Protein AF-U1F1R0-F1 (afdb_monomer)

Structure (mmCIF, N/CA/C/O backbone):
data_AF-U1F1R0-F1
#
_entry.id   AF-U1F1R0-F1
#
loop_
_atom_site.group_PDB
_atom_site.id
_atom_site.type_symbol
_atom_site.label_atom_id
_atom_site.label_alt_id
_atom_site.label_comp_id
_atom_site.label_asym_id
_atom_site.label_entity_id
_atom_site.label_seq_id
_atom_site.pdbx_PDB_ins_code
_atom_site.Cartn_x
_atom_site.Cartn_y
_atom_site.Cartn_z
_atom_site.occupancy
_atom_site.B_iso_or_equiv
_atom_site.auth_seq_id
_atom_site.auth_comp_id
_atom_site.auth_asym_id
_atom_site.auth_atom_id
_atom_site.pdbx_PDB_model_num
ATOM 1 N N . MET A 1 1 ? -1.543 1.480 9.377 1.00 95.56 1 MET A N 1
ATOM 2 C CA . MET A 1 1 ? -1.660 0.289 8.505 1.00 95.56 1 MET A CA 1
ATOM 3 C C . MET A 1 1 ? -1.274 0.673 7.098 1.00 95.56 1 MET A C 1
ATOM 5 O O . MET A 1 1 ? -1.632 1.768 6.679 1.00 95.56 1 MET A O 1
ATOM 9 N N . PHE A 1 2 ? -0.604 -0.226 6.389 1.00 98.56 2 PHE A N 1
ATOM 10 C CA . PHE A 1 2 ? -0.151 -0.037 5.015 1.00 98.56 2 PHE A CA 1
ATOM 11 C C . PHE A 1 2 ? -0.882 -1.020 4.101 1.00 98.56 2 PHE A C 1
ATOM 13 O O . PHE A 1 2 ? -0.781 -2.229 4.287 1.00 98.56 2 PHE A O 1
ATOM 20 N N . VAL A 1 3 ? -1.668 -0.516 3.154 1.00 98.62 3 VAL A N 1
ATOM 21 C CA . VAL A 1 3 ? -2.548 -1.323 2.298 1.00 98.62 3 VAL A CA 1
ATOM 22 C C . VAL A 1 3 ? -2.048 -1.242 0.857 1.00 98.62 3 VAL A C 1
ATOM 24 O O . VAL A 1 3 ? -2.226 -0.198 0.226 1.00 98.62 3 VAL A O 1
ATOM 27 N N . PRO A 1 4 ? -1.425 -2.299 0.309 1.00 98.44 4 PRO A N 1
ATOM 28 C CA . PRO A 1 4 ? -1.035 -2.300 -1.092 1.00 98.44 4 PRO A CA 1
ATOM 29 C C . PRO A 1 4 ? -2.256 -2.383 -2.000 1.00 98.44 4 PRO A C 1
ATOM 31 O O . PRO A 1 4 ? -3.175 -3.173 -1.762 1.00 98.44 4 PRO A O 1
ATOM 34 N N . ALA A 1 5 ? -2.249 -1.608 -3.077 1.00 98.12 5 ALA A N 1
ATOM 35 C CA . ALA A 1 5 ? -3.368 -1.544 -4.003 1.00 98.12 5 ALA A CA 1
ATOM 36 C C . ALA A 1 5 ? -2.913 -1.310 -5.447 1.00 98.12 5 ALA A C 1
ATOM 38 O O . ALA A 1 5 ? -1.852 -0.747 -5.708 1.00 98.12 5 ALA A O 1
ATOM 39 N N . SER A 1 6 ? -3.766 -1.690 -6.395 1.00 97.88 6 SER A N 1
ATOM 40 C CA . SER A 1 6 ? -3.772 -1.069 -7.718 1.00 97.88 6 SER A CA 1
ATOM 41 C C . SER A 1 6 ? -4.433 0.317 -7.639 1.00 97.88 6 SER A C 1
ATOM 43 O O . SER A 1 6 ? -5.086 0.642 -6.644 1.00 97.88 6 SER A O 1
ATOM 45 N N . ALA A 1 7 ? -4.313 1.149 -8.671 1.00 97.69 7 ALA A N 1
ATOM 46 C CA . ALA A 1 7 ? -4.997 2.438 -8.738 1.00 97.69 7 ALA A CA 1
ATOM 47 C C . ALA A 1 7 ? -6.521 2.277 -8.735 1.00 97.69 7 ALA A C 1
ATOM 49 O O . ALA A 1 7 ? -7.220 3.004 -8.024 1.00 97.69 7 ALA A O 1
ATOM 50 N N . ALA A 1 8 ? -7.046 1.292 -9.472 1.00 97.62 8 ALA A N 1
ATOM 51 C CA . ALA A 1 8 ? -8.465 0.953 -9.437 1.00 97.62 8 ALA A CA 1
ATOM 52 C C . ALA A 1 8 ? -8.914 0.552 -8.020 1.00 97.62 8 ALA A C 1
ATOM 54 O O . ALA A 1 8 ? -9.929 1.048 -7.525 1.00 97.62 8 ALA A O 1
ATOM 55 N N . GLY A 1 9 ? -8.133 -0.303 -7.350 1.00 97.75 9 GLY A N 1
ATOM 56 C CA . GLY A 1 9 ? -8.407 -0.753 -5.987 1.00 97.75 9 GLY A CA 1
ATOM 57 C C . GLY A 1 9 ? -8.370 0.393 -4.979 1.00 97.75 9 GLY A C 1
ATOM 58 O O . GLY A 1 9 ? -9.305 0.553 -4.198 1.00 97.75 9 GLY A O 1
ATOM 59 N N . ALA A 1 10 ? -7.345 1.242 -5.045 1.00 98.19 10 ALA A N 1
ATOM 60 C CA . ALA A 1 10 ? -7.208 2.403 -4.176 1.00 98.19 10 ALA A CA 1
ATOM 61 C C . ALA A 1 10 ? -8.408 3.350 -4.302 1.00 98.19 10 ALA A C 1
ATOM 63 O O . ALA A 1 10 ? -8.999 3.750 -3.298 1.00 98.19 10 ALA A O 1
ATOM 64 N N . ARG A 1 11 ? -8.832 3.649 -5.537 1.00 97.81 11 ARG A N 1
ATOM 65 C CA . ARG A 1 11 ? -10.003 4.499 -5.785 1.00 97.81 11 ARG A CA 1
ATOM 66 C C . ARG A 1 11 ? -11.302 3.887 -5.263 1.00 97.81 11 ARG A C 1
ATOM 68 O O . ARG A 1 11 ? -12.142 4.620 -4.749 1.00 97.81 11 ARG A O 1
ATOM 75 N N . ALA A 1 12 ? -11.464 2.568 -5.352 1.00 97.62 12 ALA A N 1
ATOM 76 C CA . ALA A 1 12 ? -12.616 1.892 -4.762 1.00 97.62 12 ALA A CA 1
ATOM 77 C C . ALA A 1 12 ? -12.613 2.005 -3.225 1.00 97.62 12 ALA A C 1
ATOM 79 O O . ALA A 1 12 ? -13.636 2.360 -2.639 1.00 97.62 12 ALA A O 1
ATOM 80 N N . MET A 1 13 ? -11.461 1.784 -2.581 1.00 98.06 13 MET A N 1
ATOM 81 C CA . MET A 1 13 ? -11.322 1.832 -1.117 1.00 98.06 13 MET A CA 1
ATOM 82 C C . MET A 1 13 ? -11.583 3.223 -0.525 1.00 98.06 13 MET A C 1
ATOM 84 O O . MET A 1 13 ? -12.105 3.325 0.580 1.00 98.06 13 MET A O 1
ATOM 88 N N . VAL A 1 14 ? -11.269 4.306 -1.246 1.00 97.81 14 VAL A N 1
ATOM 89 C CA . VAL A 1 14 ? -11.549 5.682 -0.776 1.00 97.81 14 VAL A CA 1
ATOM 90 C C . VAL A 1 14 ? -12.990 6.137 -1.034 1.00 97.81 14 VAL A C 1
ATOM 92 O O . VAL A 1 14 ? -13.394 7.207 -0.583 1.00 97.81 14 VAL A O 1
ATOM 95 N N . GLN A 1 15 ? -13.786 5.347 -1.755 1.00 97.38 15 GLN A N 1
ATOM 96 C CA . GLN A 1 15 ? -15.196 5.645 -2.037 1.00 97.38 15 GLN A CA 1
ATOM 97 C C . GLN A 1 15 ? -16.148 4.744 -1.254 1.00 97.38 15 GLN A C 1
ATOM 99 O O . GLN A 1 15 ? -17.265 5.151 -0.917 1.00 97.38 15 GLN A O 1
ATOM 104 N N . HIS A 1 16 ? -15.722 3.516 -0.975 1.00 97.94 16 HIS A N 1
ATOM 105 C CA . HIS A 1 16 ? -16.571 2.471 -0.436 1.00 97.94 16 HIS A CA 1
ATOM 106 C C . HIS A 1 16 ? -15.879 1.720 0.692 1.00 97.94 16 HIS A C 1
ATOM 108 O O . HIS A 1 16 ? -14.671 1.494 0.678 1.00 97.94 16 HIS A O 1
ATOM 114 N N . VAL A 1 17 ? -16.690 1.286 1.655 1.00 97.75 17 VAL A N 1
ATOM 115 C CA . VAL A 1 17 ? -16.238 0.330 2.662 1.00 97.75 17 VAL A CA 1
ATOM 116 C C . VAL A 1 17 ? -15.772 -0.934 1.950 1.00 97.75 17 VAL A C 1
ATOM 118 O O . VAL A 1 17 ? -16.493 -1.483 1.118 1.00 97.75 17 VAL A O 1
ATOM 121 N N . SER A 1 18 ? -14.560 -1.364 2.277 1.00 97.81 18 SER A N 1
ATOM 122 C CA . SER A 1 18 ? -13.950 -2.577 1.741 1.00 97.81 18 SER A CA 1
ATOM 123 C C . SER A 1 18 ? -13.849 -3.629 2.838 1.00 97.81 18 SER A C 1
ATOM 125 O O . SER A 1 18 ? -13.598 -3.298 3.994 1.00 97.81 18 SER A O 1
ATOM 127 N N . GLU A 1 19 ? -14.044 -4.893 2.487 1.00 97.06 19 GLU A N 1
ATOM 128 C CA . GLU A 1 19 ? -13.979 -6.021 3.419 1.00 97.06 19 GLU A CA 1
ATOM 129 C C . GLU A 1 19 ? -12.821 -6.945 3.040 1.00 97.06 19 GLU A C 1
ATOM 131 O O . GLU A 1 19 ? -12.444 -7.017 1.870 1.00 97.06 19 GLU A O 1
ATOM 136 N N . GLN A 1 20 ? -12.279 -7.669 4.023 1.00 96.44 20 GLN A N 1
ATOM 137 C CA . GLN A 1 20 ? -11.207 -8.659 3.823 1.00 96.44 20 GLN A CA 1
ATOM 138 C C . GLN A 1 20 ? -9.980 -8.084 3.090 1.00 96.44 20 GLN A C 1
ATOM 140 O O . GLN A 1 20 ? -9.452 -8.671 2.145 1.00 96.44 20 GLN A O 1
ATOM 145 N N . VAL A 1 21 ? -9.531 -6.904 3.518 1.00 97.38 21 VAL A N 1
ATOM 146 C CA . VAL A 1 21 ? -8.424 -6.177 2.887 1.00 97.38 21 VAL A CA 1
ATOM 147 C C 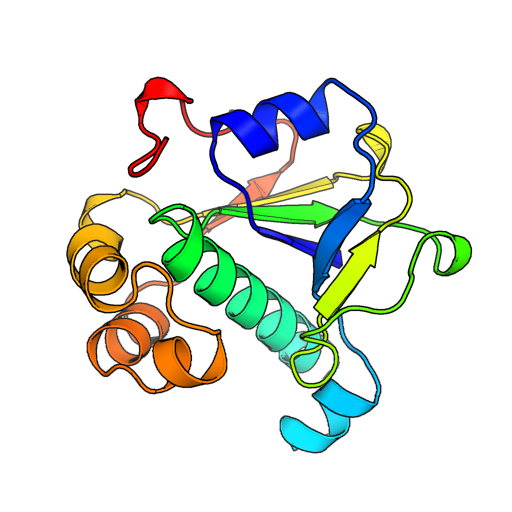. VAL A 1 21 ? -7.100 -6.625 3.497 1.00 97.38 21 VAL A C 1
ATOM 149 O O . VAL A 1 21 ? -6.898 -6.491 4.702 1.00 97.38 21 VAL A O 1
ATOM 152 N N . GLN A 1 22 ? -6.178 -7.121 2.673 1.00 97.56 22 GLN A N 1
ATOM 153 C CA . GLN A 1 22 ? -4.810 -7.388 3.119 1.00 97.56 22 GLN A CA 1
ATOM 154 C C . GLN A 1 22 ? -4.098 -6.064 3.421 1.00 97.56 22 GLN A C 1
ATOM 156 O O . GLN A 1 22 ? -4.091 -5.150 2.595 1.00 97.56 22 GLN A O 1
ATOM 161 N N . ALA A 1 23 ? -3.487 -5.975 4.596 1.00 98.19 23 ALA A N 1
ATOM 162 C CA . ALA A 1 23 ? -2.700 -4.834 5.033 1.00 98.19 23 ALA A CA 1
ATOM 163 C C . ALA A 1 23 ? -1.441 -5.308 5.763 1.00 98.19 23 ALA A C 1
ATOM 165 O O . ALA A 1 23 ? -1.318 -6.478 6.112 1.00 98.19 23 ALA A O 1
ATOM 166 N N . PHE A 1 24 ? -0.530 -4.380 6.022 1.00 97.94 24 PHE A N 1
ATOM 167 C CA . PHE A 1 24 ? 0.708 -4.620 6.746 1.00 97.94 24 PHE A CA 1
ATOM 168 C C . PHE A 1 24 ? 0.850 -3.625 7.887 1.00 97.94 24 PHE A C 1
ATOM 170 O O . PHE A 1 24 ? 0.435 -2.460 7.803 1.00 97.94 24 PHE A O 1
ATOM 177 N N . THR A 1 25 ? 1.420 -4.096 8.984 1.00 96.06 25 THR A N 1
ATOM 178 C CA . THR A 1 25 ? 1.680 -3.284 10.164 1.00 96.06 25 THR A CA 1
ATOM 179 C C . THR A 1 25 ? 2.813 -3.863 10.982 1.00 96.06 25 THR A C 1
ATOM 181 O O . THR A 1 25 ? 3.301 -4.957 10.719 1.00 96.06 25 THR A O 1
ATOM 184 N N . VAL A 1 26 ? 3.223 -3.113 11.996 1.00 93.44 26 VAL A N 1
ATOM 185 C CA . VAL A 1 26 ? 4.217 -3.578 12.943 1.00 93.44 26 VAL A CA 1
ATOM 186 C C . VAL A 1 26 ? 3.568 -4.571 13.906 1.00 93.44 26 VAL A C 1
ATOM 188 O O . VAL A 1 26 ? 2.855 -4.179 14.832 1.00 93.44 26 VAL A O 1
ATOM 191 N N . THR A 1 27 ? 3.833 -5.856 13.682 1.00 91.06 27 THR A N 1
ATOM 192 C CA . THR A 1 27 ? 3.506 -6.954 14.600 1.00 91.06 27 THR A CA 1
ATOM 193 C C . THR A 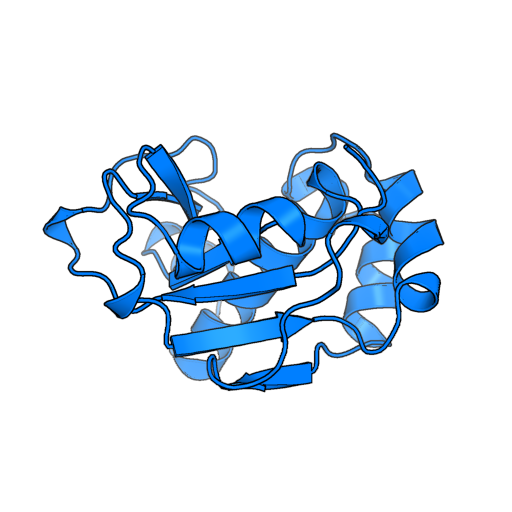1 27 ? 4.722 -7.331 15.445 1.00 91.06 27 THR A C 1
ATOM 195 O O . THR A 1 27 ? 5.846 -6.899 15.172 1.00 91.06 27 THR A O 1
ATOM 198 N N . ASP A 1 28 ? 4.513 -8.130 16.488 1.00 89.31 28 ASP A N 1
ATOM 199 C CA . ASP A 1 28 ? 5.616 -8.614 17.323 1.00 89.31 28 ASP A CA 1
ATOM 200 C C . ASP A 1 28 ? 6.514 -9.593 16.552 1.00 89.31 28 ASP A C 1
ATOM 202 O O . ASP A 1 28 ? 7.733 -9.582 16.720 1.00 89.31 28 ASP A O 1
ATOM 206 N N . GLU A 1 29 ? 5.933 -10.371 15.639 1.00 89.06 29 GLU A N 1
ATOM 207 C CA . GLU A 1 29 ? 6.647 -11.247 14.712 1.00 89.06 29 GLU A CA 1
ATOM 208 C C . GLU A 1 29 ? 7.560 -10.445 13.780 1.00 89.06 29 GLU A C 1
ATOM 210 O O . GLU A 1 29 ? 8.745 -10.759 13.663 1.00 89.06 29 GLU A O 1
ATOM 215 N N . LEU A 1 30 ? 7.040 -9.368 13.177 1.00 89.88 30 LEU A N 1
ATOM 216 C CA . LEU A 1 30 ? 7.834 -8.517 12.295 1.00 89.88 30 LEU A CA 1
ATOM 217 C C . LEU A 1 30 ? 8.982 -7.844 13.064 1.00 89.88 30 LEU A C 1
ATOM 219 O O . LEU A 1 30 ? 10.114 -7.812 12.583 1.00 89.88 30 LEU A O 1
ATOM 223 N N . ARG A 1 31 ? 8.727 -7.358 14.288 1.00 89.50 31 ARG A N 1
ATOM 224 C CA . ARG A 1 31 ? 9.778 -6.789 15.154 1.00 89.50 31 ARG A CA 1
ATOM 225 C C . ARG A 1 31 ? 10.900 -7.784 15.431 1.00 89.50 31 ARG A C 1
ATOM 227 O O . ARG A 1 31 ? 12.064 -7.399 15.406 1.00 89.50 31 ARG A O 1
ATOM 234 N N . ALA A 1 32 ? 10.560 -9.046 15.685 1.00 87.38 32 ALA A N 1
ATOM 235 C CA . ALA A 1 32 ? 11.547 -10.084 15.962 1.00 87.38 32 ALA A CA 1
ATOM 236 C C . ALA A 1 32 ? 12.454 -10.386 14.755 1.00 87.38 32 ALA A C 1
ATOM 238 O O . ALA A 1 32 ? 13.592 -10.807 14.949 1.00 87.38 32 ALA A O 1
ATOM 239 N N . ILE A 1 33 ? 11.966 -10.172 13.529 1.00 86.12 33 ILE A N 1
ATOM 240 C CA . ILE A 1 33 ? 12.721 -10.405 12.289 1.00 86.12 33 ILE A CA 1
ATOM 241 C C . ILE A 1 33 ? 13.611 -9.213 11.931 1.00 86.12 33 ILE A C 1
ATOM 243 O O . ILE A 1 33 ? 14.738 -9.409 11.481 1.00 86.12 33 ILE A O 1
ATOM 247 N N . LEU A 1 34 ? 13.115 -7.988 12.111 1.00 82.12 34 LEU A N 1
ATOM 248 C CA . LEU A 1 34 ? 13.804 -6.781 11.649 1.00 82.12 34 LEU A CA 1
ATOM 249 C C . LEU A 1 34 ? 15.058 -6.422 12.462 1.00 82.12 34 LEU A C 1
ATOM 251 O O . LEU A 1 34 ? 15.855 -5.624 11.978 1.00 82.12 34 LEU A O 1
ATOM 255 N N . ASP A 1 35 ? 15.226 -6.976 13.670 1.00 73.69 35 ASP A N 1
ATOM 256 C CA . ASP A 1 35 ? 16.335 -6.663 14.597 1.00 73.69 35 ASP A CA 1
ATOM 257 C C . ASP A 1 35 ? 16.552 -5.145 14.779 1.00 73.69 35 ASP A C 1
ATOM 259 O O . ASP A 1 35 ? 17.665 -4.640 14.905 1.00 73.69 35 ASP A O 1
ATOM 263 N N . VAL A 1 36 ? 15.457 -4.383 14.727 1.00 66.56 36 VAL A N 1
ATOM 264 C CA . VAL A 1 36 ? 15.467 -2.929 14.896 1.00 66.56 36 VAL A CA 1
ATOM 265 C C . VAL A 1 36 ? 15.485 -2.611 16.388 1.00 66.56 36 VAL A C 1
ATOM 267 O O . VAL A 1 36 ? 14.618 -3.069 17.132 1.00 66.56 36 VAL A O 1
ATOM 270 N N . ASP A 1 37 ? 16.466 -1.813 16.821 1.00 67.12 37 ASP A N 1
ATOM 271 C CA . ASP A 1 37 ? 16.734 -1.410 18.215 1.00 67.12 37 ASP A CA 1
ATOM 272 C C . ASP A 1 37 ? 15.638 -0.491 18.820 1.00 67.12 37 ASP A C 1
ATOM 274 O O . ASP A 1 37 ? 15.914 0.558 19.403 1.00 67.12 37 ASP A O 1
ATOM 278 N N . GLY A 1 38 ? 14.361 -0.849 18.678 1.00 66.06 38 GLY A N 1
ATOM 279 C CA . GLY A 1 38 ? 13.227 -0.110 19.235 1.00 66.06 38 GLY A CA 1
ATOM 280 C C . GLY A 1 38 ? 12.911 1.220 18.542 1.00 66.06 38 GLY A C 1
ATOM 281 O O . GLY A 1 38 ? 12.142 2.006 19.091 1.00 66.06 38 GLY A O 1
ATOM 282 N N . ASP A 1 39 ? 13.476 1.483 17.361 1.00 82.94 39 ASP A N 1
ATOM 283 C CA . ASP A 1 39 ? 13.123 2.645 16.542 1.00 82.94 39 ASP A CA 1
ATOM 284 C C . ASP A 1 39 ? 11.769 2.409 15.847 1.00 82.94 39 ASP A C 1
ATOM 286 O O . ASP A 1 39 ? 11.656 1.661 14.869 1.00 82.94 39 ASP A O 1
ATOM 290 N N . GLU A 1 40 ? 10.716 3.021 16.395 1.00 84.69 40 GLU A N 1
ATOM 291 C CA . GLU A 1 40 ? 9.347 2.887 15.887 1.00 84.69 40 GLU A CA 1
ATOM 292 C C . GLU A 1 40 ? 9.209 3.406 14.451 1.00 84.69 40 GLU A C 1
ATOM 294 O O . GLU A 1 40 ? 8.540 2.760 13.646 1.00 84.69 40 GLU A O 1
ATOM 299 N N . GLU A 1 41 ? 9.894 4.496 14.096 1.00 85.81 41 GLU A N 1
ATOM 300 C CA . GLU A 1 41 ? 9.828 5.088 12.755 1.00 85.81 41 GLU A CA 1
ATOM 301 C C . GLU A 1 41 ? 10.429 4.137 11.716 1.00 85.81 41 GLU A C 1
ATOM 303 O O . GLU A 1 41 ? 9.824 3.866 10.676 1.00 85.81 41 GLU A O 1
ATOM 308 N N . GLN A 1 42 ? 11.582 3.543 12.028 1.00 86.12 42 GLN A N 1
ATOM 309 C CA . GLN A 1 42 ? 12.215 2.550 11.157 1.00 86.12 42 GLN A CA 1
ATOM 310 C C . GLN A 1 42 ? 11.373 1.281 11.018 1.00 86.12 42 GLN A C 1
ATOM 312 O O . GLN A 1 42 ? 11.309 0.686 9.939 1.00 86.12 42 GLN A O 1
ATOM 317 N N . THR A 1 43 ? 10.694 0.873 12.089 1.00 88.69 43 THR A N 1
ATOM 318 C CA . THR A 1 43 ? 9.838 -0.316 12.062 1.00 88.69 43 THR A CA 1
ATOM 319 C C . THR A 1 43 ? 8.578 -0.077 11.224 1.00 88.69 43 THR A C 1
ATOM 321 O O . THR A 1 43 ? 8.183 -0.931 10.427 1.00 88.69 43 THR A O 1
ATOM 324 N N . GLU A 1 44 ? 7.957 1.099 11.347 1.00 92.31 44 GLU A N 1
ATOM 325 C CA . GLU A 1 44 ? 6.833 1.498 10.496 1.00 92.31 44 GLU A CA 1
ATOM 326 C C . GLU A 1 44 ? 7.255 1.618 9.031 1.00 92.31 44 GLU A C 1
ATOM 328 O O . GLU A 1 44 ? 6.555 1.120 8.143 1.00 92.31 44 GLU A O 1
ATOM 333 N N . ARG A 1 45 ? 8.435 2.196 8.774 1.00 92.38 45 ARG A N 1
ATOM 334 C CA . ARG A 1 45 ? 9.024 2.263 7.435 1.00 92.38 45 ARG A CA 1
ATOM 335 C C . ARG A 1 45 ? 9.214 0.867 6.847 1.00 92.38 45 ARG A C 1
ATOM 337 O O . ARG A 1 45 ? 8.859 0.653 5.693 1.00 92.38 45 ARG A O 1
ATOM 344 N N . ALA A 1 46 ? 9.694 -0.102 7.622 1.00 93.06 46 ALA A N 1
ATOM 345 C CA . ALA A 1 46 ? 9.842 -1.477 7.152 1.00 93.06 46 ALA A CA 1
ATOM 346 C C . ALA A 1 46 ? 8.497 -2.107 6.747 1.00 93.06 46 ALA A C 1
ATOM 348 O O . ALA A 1 46 ? 8.393 -2.660 5.653 1.00 93.06 46 ALA A O 1
ATOM 349 N N . ALA A 1 47 ? 7.444 -1.957 7.559 1.00 96.12 47 ALA A N 1
ATOM 350 C CA . ALA A 1 47 ? 6.108 -2.459 7.215 1.00 96.12 47 ALA A CA 1
ATOM 351 C C . ALA A 1 47 ? 5.543 -1.804 5.937 1.00 96.12 47 ALA A C 1
ATOM 353 O O . ALA A 1 47 ? 4.898 -2.465 5.121 1.00 96.12 47 ALA A O 1
ATOM 354 N N . MET A 1 48 ? 5.813 -0.512 5.737 1.00 97.69 48 MET A N 1
ATOM 355 C CA . MET A 1 48 ? 5.452 0.221 4.521 1.00 97.69 48 MET A CA 1
ATOM 356 C C . MET A 1 48 ? 6.208 -0.293 3.287 1.00 97.69 48 MET A C 1
ATOM 358 O O . MET A 1 48 ? 5.593 -0.504 2.239 1.00 97.69 48 MET A O 1
ATOM 362 N N . ILE A 1 49 ? 7.508 -0.574 3.410 1.00 97.50 49 ILE A N 1
ATOM 363 C CA . ILE A 1 49 ? 8.307 -1.146 2.319 1.00 97.50 49 ILE A CA 1
ATOM 364 C C . ILE A 1 49 ? 7.848 -2.571 1.989 1.00 97.50 49 ILE A C 1
ATOM 366 O O . ILE A 1 49 ? 7.690 -2.888 0.812 1.00 97.50 49 ILE A O 1
ATOM 370 N N . ILE A 1 50 ? 7.541 -3.402 2.986 1.00 97.50 50 ILE A N 1
ATOM 371 C CA . ILE A 1 50 ? 6.980 -4.746 2.772 1.00 97.50 50 ILE A CA 1
ATOM 372 C C . ILE A 1 50 ? 5.654 -4.671 2.005 1.00 97.50 50 ILE A C 1
ATOM 374 O O . ILE A 1 50 ? 5.482 -5.363 0.998 1.00 97.50 50 ILE A O 1
ATOM 378 N N . ALA A 1 51 ? 4.743 -3.779 2.411 1.00 98.44 51 ALA A N 1
ATOM 379 C CA . ALA A 1 51 ? 3.511 -3.539 1.663 1.00 98.44 51 ALA A CA 1
ATOM 380 C C . ALA A 1 51 ? 3.811 -3.128 0.214 1.00 98.44 51 ALA A C 1
ATOM 382 O O . ALA A 1 51 ? 3.159 -3.606 -0.711 1.00 98.44 51 ALA A O 1
ATOM 383 N N . SER A 1 52 ? 4.820 -2.283 -0.005 1.00 98.50 52 SER A N 1
ATOM 384 C CA . SER A 1 52 ? 5.218 -1.852 -1.348 1.00 98.50 52 SER A CA 1
ATOM 385 C C . SER A 1 52 ? 5.697 -3.013 -2.228 1.00 98.50 52 SER A C 1
ATOM 387 O O . SER A 1 52 ? 5.310 -3.080 -3.393 1.00 98.50 52 SER A O 1
ATOM 389 N N . VAL A 1 53 ? 6.454 -3.966 -1.669 1.00 98.38 53 VAL A N 1
ATOM 390 C CA . VAL A 1 53 ? 6.928 -5.168 -2.375 1.00 98.38 53 VAL A CA 1
ATOM 391 C C . VAL A 1 53 ? 5.756 -6.088 -2.714 1.00 98.38 53 VAL A C 1
ATOM 393 O O . VAL A 1 53 ? 5.647 -6.542 -3.852 1.00 98.38 53 VAL A O 1
ATOM 396 N N . GLN A 1 54 ? 4.814 -6.276 -1.785 1.00 98.12 54 GLN A N 1
ATOM 397 C CA . GLN A 1 54 ? 3.572 -7.002 -2.065 1.00 98.12 54 GLN A CA 1
ATOM 398 C C . GLN A 1 54 ? 2.767 -6.329 -3.187 1.00 98.12 54 GLN A C 1
ATOM 400 O O . GLN A 1 54 ? 2.227 -7.001 -4.066 1.00 98.12 54 GLN A O 1
ATOM 405 N N . GLY A 1 55 ? 2.683 -4.995 -3.178 1.00 98.00 55 GLY A N 1
ATOM 406 C CA . GLY A 1 55 ? 2.029 -4.226 -4.235 1.00 98.00 55 GLY A CA 1
ATOM 407 C C . GLY A 1 55 ? 2.705 -4.418 -5.591 1.00 98.00 55 GLY A C 1
ATOM 408 O O . GLY A 1 55 ? 2.026 -4.677 -6.585 1.00 98.00 55 GLY A O 1
ATOM 409 N N . LEU A 1 56 ? 4.038 -4.380 -5.617 1.00 98.38 56 LEU A N 1
ATOM 410 C CA . LEU A 1 56 ? 4.840 -4.603 -6.814 1.00 98.38 56 LEU A CA 1
ATOM 411 C C . LEU A 1 56 ? 4.586 -5.998 -7.400 1.00 98.38 56 LEU A C 1
ATOM 413 O O . LEU A 1 56 ? 4.219 -6.107 -8.566 1.00 98.38 56 LEU A O 1
ATOM 417 N N . ALA A 1 57 ? 4.690 -7.046 -6.579 1.00 98.12 57 ALA A N 1
ATOM 418 C CA . ALA A 1 57 ? 4.514 -8.439 -6.994 1.00 98.12 57 ALA A CA 1
ATOM 419 C C . ALA A 1 57 ? 3.073 -8.799 -7.382 1.00 98.12 57 ALA A C 1
ATOM 421 O O . ALA A 1 57 ? 2.858 -9.737 -8.157 1.00 98.12 57 ALA A O 1
ATOM 422 N N . ARG A 1 58 ? 2.074 -8.053 -6.888 1.00 97.19 58 ARG A N 1
ATOM 423 C CA . ARG A 1 58 ? 0.649 -8.333 -7.129 1.00 97.19 58 ARG A CA 1
ATOM 424 C C . ARG A 1 58 ? -0.014 -7.449 -8.182 1.00 97.19 58 ARG A C 1
ATOM 426 O O . ARG A 1 58 ? -0.877 -7.937 -8.909 1.00 97.19 58 ARG A O 1
ATOM 433 N N . TYR A 1 59 ? 0.343 -6.171 -8.246 1.00 97.44 59 TYR A N 1
ATOM 434 C CA . TYR A 1 59 ? -0.312 -5.162 -9.091 1.00 97.44 59 TYR A CA 1
ATOM 435 C C . TYR A 1 59 ? 0.633 -4.531 -10.117 1.00 97.44 59 TYR A C 1
ATOM 437 O O . TYR A 1 59 ? 0.194 -3.747 -10.957 1.00 97.44 59 TYR A O 1
ATOM 445 N N . GLY A 1 60 ? 1.926 -4.845 -10.043 1.00 97.44 60 GLY A N 1
ATOM 446 C CA . GLY A 1 60 ? 2.948 -4.328 -10.943 1.00 97.44 60 GLY A CA 1
ATOM 447 C C . GLY A 1 60 ? 3.395 -2.912 -10.603 1.00 97.44 60 GLY A C 1
ATOM 448 O O . GLY A 1 60 ? 4.072 -2.277 -11.404 1.00 97.44 60 GLY A O 1
ATOM 449 N N . ARG A 1 61 ? 2.996 -2.394 -9.434 1.00 97.25 61 ARG A N 1
ATOM 450 C CA . ARG A 1 61 ? 3.310 -1.038 -8.976 1.00 97.25 61 ARG A CA 1
ATOM 451 C C . ARG A 1 61 ? 3.453 -0.983 -7.464 1.00 97.25 61 ARG A C 1
ATOM 453 O O . ARG A 1 61 ? 2.751 -1.699 -6.750 1.00 97.25 61 ARG A O 1
ATOM 460 N N . ARG A 1 62 ? 4.252 -0.042 -6.964 1.00 98.19 62 ARG A N 1
ATOM 461 C CA . ARG A 1 62 ? 4.221 0.322 -5.547 1.00 98.19 62 ARG A CA 1
ATOM 462 C C . ARG A 1 62 ? 3.210 1.448 -5.349 1.00 98.19 62 ARG A C 1
ATOM 464 O O . ARG A 1 62 ? 3.460 2.601 -5.687 1.00 98.19 62 ARG A O 1
ATOM 471 N N . LEU A 1 63 ? 2.023 1.086 -4.874 1.00 98.56 63 LEU A N 1
ATOM 472 C CA . LEU A 1 63 ? 1.009 2.022 -4.397 1.00 98.56 63 LEU A CA 1
ATOM 473 C C . LEU A 1 63 ? 0.475 1.494 -3.068 1.00 98.56 63 LEU A C 1
ATOM 475 O O . LEU A 1 63 ? -0.094 0.402 -3.011 1.00 98.56 63 LEU A O 1
ATOM 479 N N . VAL A 1 64 ? 0.692 2.259 -2.002 1.00 98.81 64 VAL A N 1
ATOM 480 C CA . VAL A 1 64 ? 0.397 1.837 -0.630 1.00 98.81 64 VAL A CA 1
ATOM 481 C C . VAL A 1 64 ? -0.443 2.902 0.055 1.00 98.81 64 VAL A C 1
ATOM 483 O O . VAL A 1 64 ? 0.032 4.007 0.293 1.00 98.81 64 VAL A O 1
ATOM 486 N N . LEU A 1 65 ? -1.686 2.580 0.405 1.00 98.81 65 LEU A N 1
ATOM 487 C CA . LEU A 1 65 ? -2.524 3.464 1.213 1.00 98.81 65 LEU A CA 1
ATOM 488 C C . LEU A 1 65 ? -2.128 3.380 2.688 1.00 98.81 65 LEU A C 1
ATOM 490 O O . LEU A 1 65 ? -1.804 2.306 3.198 1.00 98.81 65 LEU A O 1
ATOM 494 N N . VAL A 1 66 ? -2.233 4.500 3.393 1.00 98.56 66 VAL A N 1
ATOM 495 C CA . VAL A 1 66 ? -2.063 4.583 4.844 1.00 98.56 66 VAL A CA 1
ATOM 496 C C . VAL A 1 66 ? -3.435 4.668 5.489 1.00 98.56 66 VAL A C 1
ATOM 498 O O . VAL A 1 66 ? -4.213 5.572 5.189 1.00 98.56 66 VAL A O 1
ATOM 501 N N . ALA A 1 67 ? -3.728 3.729 6.386 1.00 98.12 67 ALA A N 1
ATOM 502 C CA . ALA A 1 67 ? -4.988 3.687 7.112 1.00 98.12 67 ALA A CA 1
ATOM 503 C C . ALA A 1 67 ? -4.800 3.590 8.630 1.00 98.12 67 ALA A C 1
ATOM 505 O O . ALA A 1 67 ? -3.950 2.844 9.131 1.00 98.12 67 ALA A O 1
ATOM 506 N N . HIS A 1 68 ? -5.626 4.326 9.369 1.00 96.69 68 HIS A N 1
ATOM 507 C CA . HIS A 1 68 ? -5.691 4.320 10.828 1.00 96.69 68 HIS A CA 1
ATOM 508 C C . HIS A 1 68 ? -6.941 3.553 11.261 1.00 96.69 68 HIS A C 1
ATOM 510 O O . HIS A 1 68 ? -8.056 4.076 11.238 1.00 96.69 68 HIS A O 1
ATOM 516 N N . VAL A 1 69 ? -6.755 2.293 11.649 1.00 95.12 69 VAL A N 1
ATOM 517 C CA . VAL A 1 69 ? -7.853 1.380 11.991 1.00 95.12 69 VAL A CA 1
ATOM 518 C C . VAL A 1 69 ? -7.732 0.909 13.442 1.00 95.12 69 VAL A C 1
ATOM 520 O O . VAL A 1 69 ? -6.618 0.801 13.958 1.00 95.12 69 VAL A O 1
ATOM 523 N N . PRO A 1 70 ? -8.852 0.623 14.127 1.00 93.62 70 PRO A N 1
ATOM 524 C CA . PRO A 1 70 ? -8.801 0.038 15.459 1.00 93.62 70 PRO A CA 1
ATOM 525 C C . PRO A 1 70 ? -8.298 -1.418 15.400 1.00 93.62 70 PRO A C 1
ATOM 527 O O . PRO A 1 70 ? -8.647 -2.138 14.464 1.00 93.62 70 PRO A O 1
ATOM 530 N N . PRO A 1 71 ? -7.583 -1.919 16.426 1.00 90.75 71 PRO A N 1
ATOM 531 C CA . PRO A 1 71 ? -7.115 -3.309 16.448 1.00 90.75 71 PRO A CA 1
ATOM 532 C C . PRO A 1 71 ? -8.230 -4.355 16.314 1.00 90.75 71 PRO A C 1
ATOM 534 O O . PRO A 1 71 ? -8.001 -5.456 15.833 1.00 90.75 71 PRO A O 1
ATOM 537 N N . SER A 1 72 ? -9.464 -4.005 16.691 1.00 93.44 72 SER A N 1
ATOM 538 C CA . SER A 1 72 ? -10.625 -4.900 16.636 1.00 93.44 72 SER A CA 1
ATOM 539 C C . SER A 1 72 ? -11.027 -5.348 15.230 1.00 93.44 72 SER A C 1
ATOM 541 O O . SER A 1 72 ? -11.816 -6.280 15.119 1.00 93.44 72 SER A O 1
ATOM 543 N N . VAL A 1 73 ? -10.564 -4.669 14.173 1.00 94.00 73 VAL A N 1
ATOM 544 C CA . VAL A 1 73 ? -10.859 -5.071 12.786 1.00 94.00 73 VAL A CA 1
ATOM 545 C C . VAL A 1 73 ? -9.752 -5.916 12.161 1.00 94.00 73 VAL A C 1
ATOM 547 O O . VAL A 1 73 ? -9.924 -6.369 11.031 1.00 94.00 73 VAL A O 1
ATOM 550 N N . MET A 1 74 ? -8.644 -6.136 12.870 1.00 94.19 74 MET A N 1
ATOM 551 C CA . MET A 1 74 ? -7.525 -6.951 12.407 1.00 94.19 74 MET A CA 1
ATOM 552 C C . MET A 1 74 ? -7.789 -8.430 12.687 1.00 94.19 74 MET A C 1
ATOM 554 O O . MET A 1 74 ? -8.222 -8.799 13.777 1.00 94.19 74 MET A O 1
ATOM 558 N N . GLY A 1 75 ? -7.494 -9.270 11.705 1.00 93.50 75 GLY A N 1
ATOM 559 C CA . GLY A 1 75 ? -7.477 -10.719 11.831 1.00 93.50 75 GLY A CA 1
ATOM 560 C C . GLY A 1 75 ? -6.231 -11.323 11.194 1.00 93.50 75 GLY A C 1
ATOM 561 O O . GLY A 1 75 ? -5.416 -10.618 10.590 1.00 93.50 75 GLY A O 1
ATOM 562 N N . ASP A 1 76 ? -6.119 -12.641 11.325 1.00 91.81 76 ASP A N 1
ATOM 563 C CA . ASP A 1 76 ? -4.975 -13.420 10.855 1.00 91.81 76 ASP A CA 1
ATOM 564 C C . ASP A 1 76 ? -4.775 -13.306 9.334 1.00 91.81 76 ASP A C 1
ATOM 566 O O . ASP A 1 76 ? -5.713 -13.082 8.556 1.00 91.81 76 ASP A O 1
ATOM 570 N N . ASN A 1 77 ? -3.527 -13.471 8.900 1.00 94.38 77 ASN A N 1
ATOM 571 C CA . ASN A 1 77 ? -3.133 -13.464 7.497 1.00 94.38 77 ASN A CA 1
ATOM 572 C C . ASN A 1 77 ? -2.006 -14.474 7.255 1.00 94.38 77 ASN A C 1
ATOM 574 O O . ASN A 1 77 ? -1.235 -14.789 8.160 1.00 94.38 77 ASN A O 1
ATOM 578 N N . GLU A 1 78 ? -1.893 -14.963 6.023 1.00 90.88 78 GLU A N 1
ATOM 579 C CA . GLU A 1 78 ? -0.830 -15.896 5.635 1.00 90.88 78 GLU A CA 1
ATOM 580 C C . GLU A 1 78 ? 0.560 -15.248 5.774 1.00 90.88 78 GLU A C 1
ATOM 582 O O . GLU A 1 78 ? 1.480 -15.884 6.284 1.00 90.88 78 GLU A O 1
ATOM 587 N N . GLU A 1 79 ? 0.673 -13.948 5.483 1.00 93.00 79 GLU A N 1
ATOM 588 C CA . GLU A 1 79 ? 1.904 -13.147 5.573 1.00 93.00 79 GLU A CA 1
ATOM 589 C C . GLU A 1 79 ? 2.192 -12.612 6.992 1.00 93.00 79 GLU A C 1
ATOM 591 O O . GLU A 1 79 ? 2.872 -11.601 7.151 1.00 93.00 79 GLU A O 1
ATOM 596 N N . HIS A 1 80 ? 1.675 -13.250 8.048 1.00 91.19 80 HIS A N 1
ATOM 597 C CA . HIS A 1 80 ? 1.857 -12.798 9.440 1.00 91.19 80 HIS A CA 1
ATOM 598 C C . HIS A 1 80 ? 3.330 -12.591 9.844 1.00 91.19 80 HIS A C 1
ATOM 600 O O . HIS A 1 80 ? 3.631 -11.651 10.580 1.00 91.19 80 HIS A O 1
ATOM 606 N N . ALA A 1 81 ? 4.253 -13.415 9.328 1.00 90.75 81 ALA A N 1
ATOM 607 C CA . ALA A 1 81 ? 5.694 -13.256 9.549 1.00 90.75 81 ALA A CA 1
ATOM 608 C C . ALA A 1 81 ? 6.219 -11.922 8.987 1.00 90.75 81 ALA A C 1
ATOM 610 O O . ALA A 1 81 ? 7.050 -11.268 9.605 1.00 90.75 81 ALA A O 1
ATOM 611 N N . ASN A 1 82 ? 5.652 -11.465 7.872 1.00 93.56 82 ASN A N 1
ATOM 612 C CA . ASN A 1 82 ? 5.963 -10.193 7.226 1.00 93.56 82 ASN A CA 1
ATOM 613 C C . ASN A 1 82 ? 5.121 -9.022 7.778 1.00 93.56 82 ASN A C 1
ATOM 615 O O . ASN A 1 82 ? 5.062 -7.949 7.182 1.00 93.56 82 ASN A O 1
ATOM 619 N N . GLY A 1 83 ? 4.434 -9.205 8.913 1.00 95.00 83 GLY A N 1
ATOM 620 C CA . GLY A 1 83 ? 3.529 -8.201 9.485 1.00 95.00 83 GLY A CA 1
ATOM 621 C C . GLY A 1 83 ? 2.196 -8.072 8.743 1.00 95.00 83 GLY A C 1
ATOM 622 O O . GLY A 1 83 ? 1.478 -7.082 8.916 1.00 95.00 83 GLY A O 1
ATOM 623 N N . GLY A 1 84 ? 1.865 -9.053 7.902 1.00 96.81 84 GLY A N 1
ATOM 624 C CA . GLY A 1 84 ? 0.604 -9.135 7.184 1.00 96.81 84 GLY A CA 1
ATOM 625 C C . GLY A 1 84 ? -0.573 -9.370 8.126 1.00 96.81 84 GLY A C 1
ATOM 626 O O . GLY A 1 84 ? -0.527 -10.208 9.025 1.00 96.81 84 GLY A O 1
ATOM 627 N N . VAL A 1 85 ? -1.659 -8.643 7.887 1.00 97.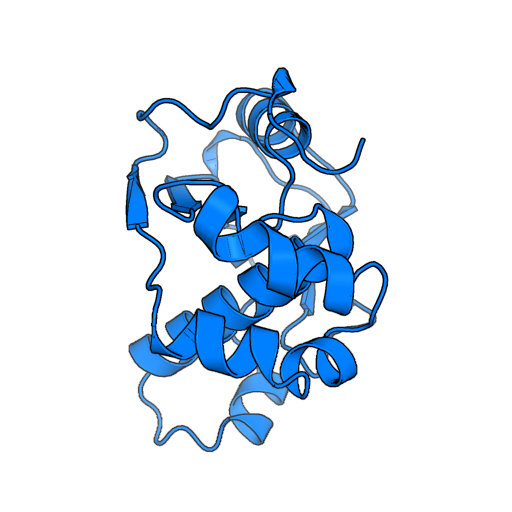31 85 VAL A N 1
ATOM 628 C CA . VAL A 1 85 ? -2.931 -8.757 8.605 1.00 97.31 85 VAL A CA 1
ATOM 629 C C . VAL A 1 85 ? -4.091 -8.665 7.622 1.00 97.31 85 VAL A C 1
ATOM 631 O O . VAL A 1 85 ? -3.989 -8.038 6.565 1.00 97.31 85 VAL A O 1
ATOM 634 N N . THR A 1 86 ? -5.220 -9.271 7.975 1.00 97.75 86 THR A N 1
ATOM 635 C CA . THR A 1 86 ? -6.459 -9.137 7.203 1.00 97.75 86 THR A CA 1
ATOM 636 C C . THR A 1 86 ? -7.386 -8.173 7.927 1.00 97.75 86 THR A C 1
ATOM 638 O O . THR A 1 86 ? -7.838 -8.448 9.037 1.00 97.75 86 THR A O 1
ATOM 641 N N . LEU A 1 87 ? -7.693 -7.035 7.313 1.00 97.62 87 LEU A N 1
ATOM 642 C CA . LEU A 1 87 ? -8.704 -6.117 7.819 1.00 97.62 87 LEU A CA 1
ATOM 643 C C . LEU A 1 87 ? -10.084 -6.654 7.446 1.00 97.62 87 LEU A C 1
ATOM 645 O O . LEU A 1 87 ? -10.451 -6.710 6.273 1.00 97.62 87 LEU A O 1
ATOM 649 N N . THR A 1 88 ? -10.871 -7.024 8.452 1.00 97.44 88 THR A N 1
ATOM 650 C CA . THR A 1 88 ? -12.270 -7.444 8.268 1.00 97.44 88 THR A CA 1
ATOM 651 C C . THR A 1 88 ? -13.096 -6.362 7.579 1.00 97.44 88 THR A C 1
ATOM 653 O O . THR A 1 88 ? -13.931 -6.684 6.736 1.00 97.44 88 THR A O 1
A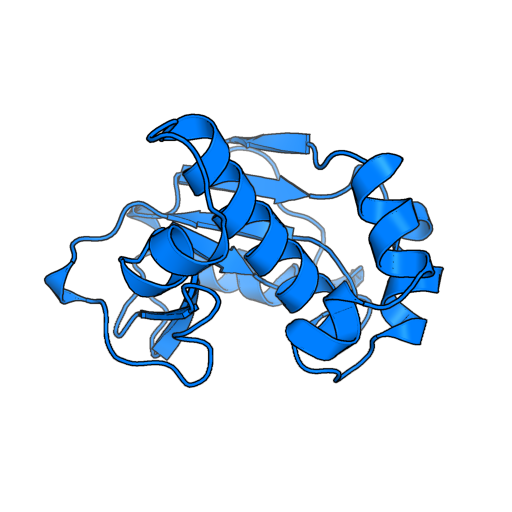TOM 656 N N . GLN A 1 89 ? -12.808 -5.095 7.886 1.00 96.94 89 GLN A N 1
ATOM 657 C CA . GLN A 1 89 ? -13.415 -3.926 7.271 1.00 96.94 89 GLN A CA 1
ATOM 658 C C . GLN A 1 89 ? -12.421 -2.752 7.245 1.00 96.94 89 GLN A C 1
ATOM 660 O O . GLN A 1 89 ? -11.719 -2.510 8.228 1.00 96.94 89 GLN A O 1
ATOM 665 N N . LEU A 1 90 ? -12.419 -1.992 6.151 1.00 98.19 90 LEU A N 1
ATOM 666 C CA . LEU A 1 90 ? -11.733 -0.712 5.988 1.00 98.19 90 LEU A CA 1
ATOM 667 C C . LEU A 1 90 ? -12.751 0.343 5.538 1.00 98.19 90 LEU A C 1
ATOM 669 O O . LEU A 1 90 ? -13.340 0.227 4.463 1.00 98.19 90 LEU A O 1
ATOM 673 N N . ASP A 1 91 ? -12.981 1.358 6.373 1.00 97.94 91 ASP A N 1
ATOM 674 C CA . ASP A 1 91 ? -13.829 2.504 6.027 1.00 97.94 91 ASP A CA 1
ATOM 675 C C . ASP A 1 91 ? -12.995 3.575 5.299 1.00 97.94 91 ASP A C 1
ATOM 677 O O . ASP A 1 91 ? -11.890 3.877 5.760 1.00 97.94 91 ASP A O 1
ATOM 681 N N . PRO A 1 92 ? -13.508 4.209 4.226 1.00 98.06 92 PRO A N 1
ATOM 682 C CA . PRO A 1 92 ? -12.802 5.279 3.523 1.00 98.06 92 PRO A CA 1
ATOM 683 C C . PRO A 1 92 ? -12.241 6.378 4.430 1.00 98.06 92 PRO A C 1
ATOM 685 O O . PRO A 1 92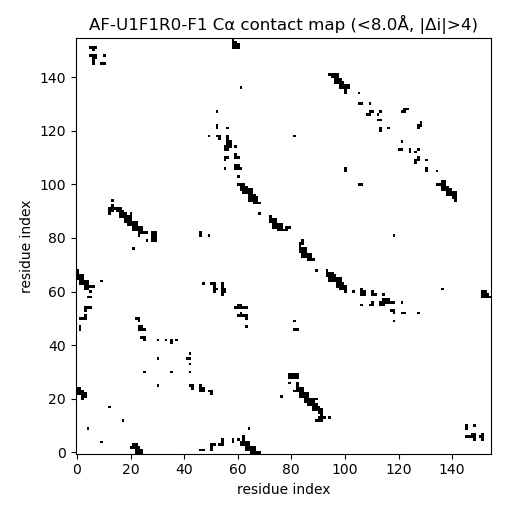 ? -11.158 6.897 4.184 1.00 98.06 92 PRO A O 1
ATOM 688 N N . LYS A 1 93 ? -12.948 6.718 5.516 1.00 97.62 93 LYS A N 1
ATOM 689 C CA . LYS A 1 93 ? -12.542 7.774 6.458 1.00 97.62 93 LYS A CA 1
ATOM 690 C C . LYS A 1 93 ? -11.297 7.432 7.269 1.00 97.62 93 LYS A C 1
ATOM 692 O O . LYS A 1 93 ? -10.760 8.304 7.945 1.00 97.62 93 LYS A O 1
ATOM 697 N N . GLN A 1 94 ? -10.890 6.167 7.273 1.00 98.12 94 GLN A N 1
ATOM 698 C CA . GLN A 1 94 ? -9.691 5.710 7.965 1.00 98.12 94 GLN A CA 1
ATOM 699 C C . GLN A 1 94 ? -8.440 5.881 7.107 1.00 98.12 94 GLN A C 1
ATOM 701 O O . GLN A 1 94 ? -7.345 5.793 7.652 1.00 98.12 94 GLN A O 1
ATOM 706 N N . ILE A 1 95 ? -8.589 6.113 5.800 1.00 98.50 95 ILE A N 1
ATOM 707 C CA . ILE A 1 95 ? -7.482 6.295 4.864 1.00 98.50 95 ILE A CA 1
ATOM 708 C C . ILE A 1 95 ? -7.059 7.764 4.903 1.00 98.50 95 ILE A C 1
ATOM 710 O O . ILE A 1 95 ? -7.881 8.657 4.706 1.00 98.50 95 ILE A O 1
ATOM 714 N N . THR A 1 96 ? -5.786 8.012 5.191 1.00 98.31 96 THR A N 1
ATOM 715 C CA . THR A 1 96 ? -5.270 9.359 5.485 1.00 98.31 96 THR A CA 1
ATOM 716 C C . THR A 1 96 ? -4.202 9.827 4.512 1.00 98.31 96 THR A C 1
ATOM 718 O O . THR A 1 96 ? -4.046 11.029 4.319 1.00 98.31 96 THR A O 1
ATOM 721 N N . ALA A 1 97 ? -3.491 8.902 3.875 1.00 98.62 97 ALA A N 1
ATOM 722 C CA . ALA A 1 97 ? -2.410 9.207 2.949 1.00 98.62 97 ALA A CA 1
ATOM 723 C C . ALA A 1 97 ? -2.156 8.027 2.009 1.00 98.62 97 ALA A C 1
ATOM 725 O O . ALA A 1 97 ? -2.762 6.959 2.149 1.00 98.62 97 ALA A O 1
ATOM 726 N N . TRP A 1 98 ? -1.236 8.208 1.071 1.00 98.75 98 TRP A N 1
ATOM 727 C CA . TRP A 1 98 ? -0.743 7.141 0.214 1.00 98.75 98 TRP A CA 1
ATOM 728 C C . TRP A 1 98 ? 0.703 7.390 -0.213 1.00 98.75 98 TRP A C 1
ATOM 730 O O . TRP A 1 98 ? 1.191 8.516 -0.188 1.00 98.75 98 TRP A O 1
ATOM 740 N N . PHE A 1 99 ? 1.385 6.308 -0.579 1.00 98.69 99 PHE A N 1
ATOM 741 C CA . PHE A 1 99 ? 2.733 6.325 -1.128 1.00 98.69 99 PHE A CA 1
ATOM 742 C C . PHE A 1 99 ? 2.739 5.776 -2.548 1.00 98.69 99 PHE A C 1
ATOM 744 O O . PHE A 1 99 ? 2.073 4.767 -2.804 1.00 98.69 99 PHE A O 1
ATOM 751 N N . SER A 1 100 ? 3.517 6.381 -3.444 1.00 98.12 100 SER A N 1
ATOM 752 C CA . SER A 1 100 ? 3.809 5.791 -4.752 1.00 98.12 100 SER A CA 1
ATOM 753 C C . SER A 1 100 ? 5.164 6.195 -5.311 1.00 98.12 100 SER A C 1
ATOM 755 O O . SER A 1 100 ? 5.785 7.156 -4.871 1.00 98.12 100 SER A O 1
ATOM 757 N N . ASP A 1 101 ? 5.589 5.486 -6.348 1.00 97.31 101 ASP A N 1
ATOM 758 C CA . ASP A 1 101 ? 6.625 5.964 -7.259 1.00 97.31 101 ASP A CA 1
ATOM 759 C C . ASP A 1 101 ? 6.198 7.224 -8.021 1.00 97.31 101 ASP A C 1
ATOM 761 O O . ASP A 1 101 ? 5.005 7.438 -8.255 1.00 97.31 101 ASP A O 1
ATOM 765 N N . GLU A 1 102 ? 7.180 8.029 -8.438 1.00 90.75 102 GLU A N 1
ATOM 766 C CA . GLU A 1 102 ? 6.965 9.216 -9.280 1.00 90.75 102 GLU A CA 1
ATOM 767 C C . GLU A 1 102 ? 6.362 8.828 -10.641 1.00 90.75 102 GLU A C 1
ATOM 769 O O . GLU A 1 102 ? 5.442 9.476 -11.143 1.00 90.75 102 GLU A O 1
ATOM 774 N N . THR A 1 103 ? 6.853 7.733 -11.223 1.00 92.44 103 THR A N 1
ATOM 775 C CA . THR A 1 103 ? 6.455 7.227 -12.539 1.00 92.44 103 THR A CA 1
ATOM 776 C C . THR A 1 103 ? 6.523 5.697 -12.575 1.00 92.44 103 THR A C 1
ATOM 778 O O . THR A 1 103 ? 7.227 5.074 -11.791 1.00 92.44 103 THR A O 1
ATOM 781 N N . LEU A 1 104 ? 5.767 5.046 -13.468 1.00 93.06 104 LEU A N 1
ATOM 782 C CA . LEU A 1 104 ? 5.710 3.572 -13.528 1.00 93.06 104 LEU A CA 1
ATOM 783 C C . LEU A 1 104 ? 6.929 2.923 -14.199 1.00 93.06 104 LEU A C 1
ATOM 785 O O . LEU A 1 104 ? 7.208 1.748 -13.961 1.00 93.06 104 LEU A O 1
ATOM 789 N N . ASP A 1 105 ? 7.649 3.665 -15.037 1.00 93.69 105 ASP A N 1
ATOM 790 C CA . ASP A 1 105 ? 8.845 3.191 -15.737 1.00 93.69 105 ASP A CA 1
ATOM 791 C C . ASP A 1 105 ? 9.965 2.781 -14.774 1.00 93.69 105 ASP A C 1
ATOM 793 O O . ASP A 1 105 ? 10.654 1.804 -15.058 1.00 93.69 105 ASP A O 1
ATOM 797 N N . VAL A 1 106 ? 10.079 3.433 -13.610 1.00 93.31 106 VAL A N 1
ATOM 798 C CA . VAL A 1 106 ? 11.077 3.072 -12.585 1.00 93.31 106 VAL A CA 1
ATOM 799 C C . VAL A 1 106 ? 10.826 1.677 -12.005 1.00 93.31 106 VAL A C 1
ATOM 801 O O . VAL A 1 106 ? 11.760 0.991 -11.609 1.00 93.31 106 VAL A O 1
ATOM 804 N N . THR A 1 107 ? 9.567 1.228 -11.984 1.00 95.88 107 THR A N 1
ATOM 805 C CA . THR A 1 107 ? 9.179 -0.067 -11.402 1.00 95.88 107 THR A CA 1
ATOM 806 C C . THR A 1 107 ? 9.017 -1.189 -12.413 1.00 95.88 107 THR A C 1
ATOM 808 O O . THR A 1 107 ? 8.984 -2.347 -12.012 1.00 95.88 107 THR A O 1
ATOM 811 N N . ALA A 1 108 ? 8.893 -0.879 -13.706 1.00 96.38 108 ALA A N 1
ATOM 812 C CA . ALA A 1 108 ? 8.390 -1.824 -14.701 1.00 96.38 108 ALA A CA 1
ATOM 813 C C . ALA A 1 108 ? 9.230 -3.109 -14.814 1.00 96.38 108 ALA A C 1
ATOM 815 O O . ALA A 1 108 ? 8.673 -4.203 -14.898 1.00 96.38 108 ALA A O 1
ATOM 816 N N . GLU A 1 109 ? 10.560 -2.987 -14.799 1.00 97.56 109 GLU A N 1
ATOM 817 C CA . GLU A 1 109 ? 11.462 -4.140 -14.913 1.00 97.56 109 GLU A CA 1
ATOM 818 C C . GLU A 1 109 ? 11.407 -5.031 -13.665 1.00 97.56 109 GLU A C 1
ATOM 820 O O . GLU A 1 109 ? 11.192 -6.239 -13.776 1.00 97.56 109 GLU A O 1
ATOM 825 N N . ALA A 1 110 ? 11.525 -4.431 -12.477 1.00 98.19 110 ALA A N 1
ATOM 826 C CA . ALA A 1 110 ? 11.431 -5.153 -11.211 1.00 98.19 110 ALA A CA 1
ATOM 827 C C . ALA A 1 110 ? 10.052 -5.807 -11.033 1.00 98.19 110 ALA A C 1
ATOM 829 O O . ALA A 1 110 ? 9.965 -6.949 -10.594 1.00 98.19 110 ALA A O 1
ATOM 830 N N . ALA A 1 111 ? 8.978 -5.115 -11.427 1.00 98.00 111 ALA A N 1
ATOM 831 C CA . ALA A 1 111 ? 7.615 -5.629 -11.377 1.00 98.00 111 ALA A CA 1
ATOM 832 C C . ALA A 1 111 ? 7.455 -6.915 -12.193 1.00 98.00 111 ALA A C 1
ATOM 834 O O . ALA A 1 111 ? 6.925 -7.902 -11.687 1.00 98.00 111 ALA A O 1
ATOM 835 N N . GLU A 1 112 ? 7.926 -6.929 -13.441 1.00 98.12 112 GLU A N 1
ATOM 836 C CA . GLU A 1 112 ? 7.826 -8.121 -14.287 1.00 98.12 112 GLU A CA 1
ATOM 837 C C . GLU A 1 112 ? 8.646 -9.288 -13.721 1.00 98.12 112 GLU A C 1
ATOM 839 O O . GLU A 1 112 ? 8.184 -10.430 -13.751 1.00 98.12 112 GLU A O 1
ATOM 844 N N . ALA A 1 113 ? 9.823 -9.009 -13.152 1.00 98.00 113 ALA A N 1
ATOM 845 C CA . ALA A 1 113 ? 10.686 -10.028 -12.560 1.00 98.00 113 ALA A CA 1
ATOM 846 C C . ALA A 1 113 ? 10.029 -10.763 -11.382 1.00 98.00 113 ALA A C 1
ATOM 848 O O . ALA A 1 113 ? 10.221 -11.971 -11.242 1.00 98.00 113 ALA A O 1
ATOM 849 N N . VAL A 1 114 ? 9.223 -10.064 -10.573 1.00 98.31 114 VAL A N 1
ATOM 850 C CA . VAL A 1 114 ? 8.627 -10.618 -9.341 1.00 98.31 114 VAL A CA 1
ATOM 851 C C . VAL A 1 114 ? 7.127 -10.881 -9.426 1.00 98.31 114 VAL A C 1
ATOM 853 O O . VAL A 1 114 ? 6.460 -11.112 -8.415 1.00 98.31 114 VAL A O 1
ATOM 856 N N . ARG A 1 115 ? 6.564 -10.870 -10.635 1.00 97.75 115 ARG A N 1
ATOM 857 C CA . ARG A 1 115 ? 5.129 -11.047 -10.851 1.00 97.75 115 ARG A CA 1
ATOM 858 C C . ARG A 1 115 ? 4.616 -12.363 -10.260 1.00 97.75 115 ARG A C 1
ATOM 860 O O . ARG A 1 115 ? 4.975 -13.450 -10.709 1.00 97.75 115 ARG A O 1
ATOM 867 N N . GLY A 1 116 ? 3.699 -12.255 -9.299 1.00 96.19 116 GLY A N 1
ATOM 868 C CA . GLY A 1 116 ? 3.067 -13.395 -8.634 1.00 96.19 116 GLY A CA 1
ATOM 869 C C . GLY A 1 116 ? 3.959 -14.132 -7.630 1.00 96.19 116 GLY A C 1
ATOM 870 O O . GLY A 1 116 ? 3.553 -15.191 -7.152 1.00 96.19 116 GLY A O 1
ATOM 871 N N . MET A 1 117 ? 5.144 -13.603 -7.315 1.00 97.62 117 MET A N 1
ATOM 872 C CA . MET A 1 117 ? 5.980 -14.122 -6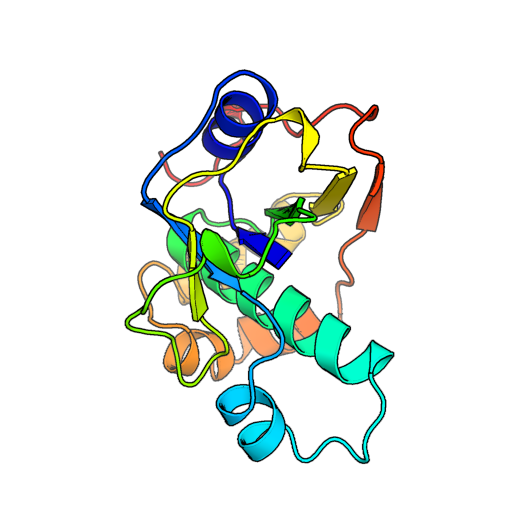.233 1.00 97.62 117 MET A CA 1
ATOM 873 C C . MET A 1 117 ? 5.388 -13.776 -4.863 1.00 97.62 117 MET A C 1
ATOM 875 O O . MET A 1 117 ? 4.652 -12.798 -4.714 1.00 97.62 117 MET A O 1
ATOM 879 N N . ILE A 1 118 ? 5.733 -14.582 -3.858 1.00 95.62 118 ILE A N 1
ATOM 880 C CA . ILE A 1 118 ? 5.526 -14.226 -2.450 1.00 95.62 118 ILE A CA 1
ATOM 881 C C . ILE A 1 118 ? 6.541 -13.157 -2.026 1.00 95.62 118 ILE A C 1
ATOM 883 O O . ILE A 1 118 ? 7.560 -12.967 -2.694 1.00 95.62 118 ILE A O 1
ATOM 887 N N . ILE A 1 119 ? 6.281 -12.481 -0.905 1.00 96.12 119 ILE A N 1
ATOM 888 C CA . ILE A 1 119 ? 7.102 -11.357 -0.427 1.00 96.1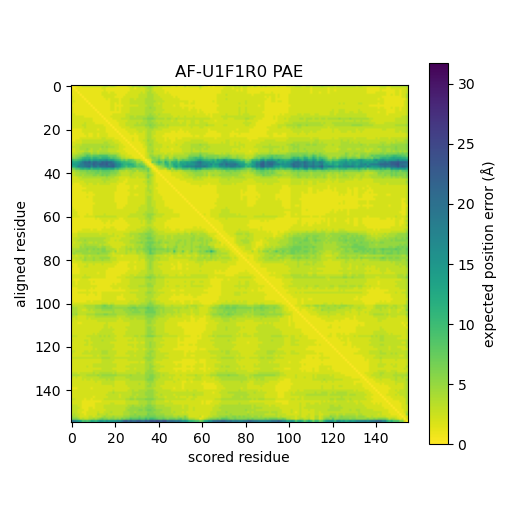2 119 ILE A CA 1
ATOM 889 C C . ILE A 1 119 ? 8.564 -11.769 -0.254 1.00 96.12 119 ILE A C 1
ATOM 891 O O . ILE A 1 119 ? 9.442 -11.068 -0.746 1.00 96.12 119 ILE A O 1
ATOM 895 N N . ASP A 1 120 ? 8.822 -12.911 0.383 1.00 95.06 120 ASP A N 1
ATOM 896 C CA . ASP A 1 120 ? 10.184 -13.370 0.673 1.00 95.06 120 ASP A CA 1
ATOM 897 C C . ASP A 1 120 ? 11.002 -13.596 -0.607 1.00 95.06 120 ASP A C 1
ATOM 899 O O . ASP A 1 120 ? 12.173 -13.221 -0.677 1.00 95.06 120 ASP A O 1
ATOM 903 N N . ASP A 1 121 ? 10.389 -14.168 -1.644 1.00 97.31 121 ASP A N 1
ATOM 904 C CA . ASP A 1 121 ? 11.051 -14.392 -2.930 1.00 97.31 121 ASP A CA 1
ATOM 905 C C . ASP A 1 121 ? 11.277 -13.061 -3.661 1.00 97.31 121 ASP A C 1
ATOM 907 O O . ASP A 1 121 ? 12.388 -12.789 -4.118 1.00 97.31 121 ASP A O 1
ATOM 911 N N . ALA A 1 122 ? 10.258 -12.195 -3.705 1.00 97.69 122 ALA A N 1
ATOM 912 C CA . ALA A 1 122 ? 10.349 -10.881 -4.338 1.00 97.69 122 ALA A CA 1
ATOM 913 C C . ALA A 1 122 ? 11.391 -9.974 -3.658 1.00 97.69 122 ALA A C 1
ATOM 915 O O . ALA A 1 122 ? 12.119 -9.250 -4.329 1.00 97.69 122 ALA A O 1
ATOM 916 N N . TRP A 1 123 ? 11.501 -10.033 -2.330 1.00 95.56 123 TRP A N 1
ATOM 917 C CA . TRP A 1 123 ? 12.470 -9.268 -1.540 1.00 95.56 123 TRP A CA 1
ATOM 918 C C . TRP A 1 123 ? 13.925 -9.655 -1.836 1.00 95.56 123 TRP A C 1
ATOM 920 O O . TRP A 1 123 ? 14.841 -8.832 -1.742 1.00 95.56 123 TRP A O 1
ATOM 930 N N . ASN A 1 124 ? 14.153 -10.923 -2.178 1.00 96.56 124 ASN A N 1
ATOM 931 C CA . ASN A 1 124 ? 15.476 -11.447 -2.504 1.00 96.56 124 ASN A CA 1
ATOM 932 C C . ASN A 1 124 ? 15.865 -11.233 -3.974 1.00 96.56 124 ASN A C 1
ATOM 934 O O . ASN A 1 124 ? 17.008 -11.520 -4.341 1.00 96.56 124 ASN A O 1
ATOM 938 N N . ASP A 1 125 ? 14.957 -10.721 -4.808 1.00 98.31 125 ASP A N 1
ATOM 939 C CA . ASP A 1 125 ? 15.273 -10.372 -6.186 1.00 98.31 125 ASP A CA 1
ATOM 940 C C . ASP A 1 125 ? 16.166 -9.123 -6.255 1.00 98.31 125 ASP A C 1
ATOM 942 O O . ASP A 1 125 ? 15.936 -8.100 -5.606 1.00 98.31 125 ASP A O 1
ATOM 946 N N . VAL A 1 126 ? 17.208 -9.207 -7.079 1.00 97.94 126 VAL A N 1
ATOM 947 C CA . VAL A 1 126 ? 18.214 -8.151 -7.249 1.00 97.94 126 VAL A CA 1
ATOM 948 C C . VAL A 1 126 ? 17.608 -6.859 -7.802 1.00 97.94 126 VAL A C 1
ATOM 950 O O . VAL A 1 126 ? 18.008 -5.778 -7.374 1.00 97.94 126 VAL A O 1
ATOM 953 N N . LEU A 1 127 ? 16.640 -6.944 -8.718 1.00 98.00 127 LEU A N 1
ATOM 954 C CA . LEU A 1 127 ? 16.004 -5.762 -9.301 1.00 98.00 127 LEU A CA 1
ATOM 955 C C . LEU A 1 127 ? 15.118 -5.062 -8.275 1.00 98.00 127 LEU A C 1
ATOM 957 O O . LEU A 1 127 ? 15.103 -3.834 -8.219 1.00 98.00 127 LEU A O 1
ATOM 961 N N . VAL A 1 128 ? 14.436 -5.825 -7.417 1.00 98.00 128 VAL A N 1
ATOM 962 C CA . VAL A 1 128 ? 13.682 -5.255 -6.294 1.00 98.00 128 VAL A CA 1
ATOM 963 C C . VAL A 1 128 ? 14.623 -4.584 -5.300 1.00 98.00 128 VAL A C 1
ATOM 965 O O . VAL A 1 128 ? 14.375 -3.446 -4.912 1.00 98.00 128 VAL A O 1
ATOM 968 N N . GLN A 1 129 ? 15.735 -5.218 -4.925 1.00 97.62 129 GLN A N 1
ATOM 969 C CA . GLN A 1 129 ? 16.704 -4.607 -4.007 1.00 97.62 129 GLN A CA 1
ATOM 970 C C . GLN A 1 129 ? 17.297 -3.307 -4.562 1.00 97.62 129 GLN A C 1
ATOM 972 O O . GLN A 1 129 ? 17.365 -2.314 -3.838 1.00 97.62 129 GLN A O 1
ATOM 977 N N . SER A 1 130 ? 17.668 -3.285 -5.845 1.00 97.19 130 SER A N 1
ATOM 978 C CA . SER A 1 130 ? 18.107 -2.063 -6.527 1.00 97.19 130 SER A CA 1
ATOM 979 C C . SER A 1 130 ? 17.020 -0.987 -6.516 1.00 97.19 130 SER A C 1
ATOM 981 O O . SER A 1 130 ? 17.293 0.140 -6.108 1.00 97.19 130 SER A O 1
ATOM 983 N N . LEU A 1 131 ? 15.776 -1.339 -6.861 1.00 97.62 131 LEU A N 1
ATOM 984 C CA . LEU A 1 131 ? 14.638 -0.417 -6.832 1.00 97.62 131 LEU A CA 1
ATOM 985 C C . LEU A 1 131 ? 14.442 0.215 -5.445 1.00 97.62 131 LEU A C 1
ATOM 987 O O . LEU A 1 131 ? 14.241 1.423 -5.344 1.00 97.62 131 LEU A O 1
ATOM 991 N N . LEU A 1 132 ? 14.506 -0.581 -4.373 1.00 96.25 132 LEU A N 1
ATOM 992 C CA . LEU A 1 132 ? 14.319 -0.097 -3.001 1.00 96.25 132 LEU A CA 1
ATOM 993 C C . LEU A 1 132 ? 15.434 0.858 -2.542 1.00 96.25 132 LEU A C 1
ATOM 995 O O . LEU A 1 132 ? 15.184 1.725 -1.706 1.00 96.25 132 LEU A O 1
ATOM 999 N N . VAL A 1 133 ? 16.652 0.698 -3.066 1.00 95.19 133 VAL A N 1
ATOM 1000 C CA . VAL A 1 133 ? 17.802 1.560 -2.747 1.00 95.19 133 VAL A CA 1
ATOM 1001 C C . VAL A 1 133 ? 17.793 2.847 -3.571 1.00 95.19 133 VAL A C 1
ATOM 1003 O O . VAL A 1 133 ? 18.142 3.907 -3.053 1.00 95.19 133 VAL A O 1
ATOM 1006 N N . GLU A 1 134 ? 17.427 2.760 -4.849 1.00 95.56 134 GLU A N 1
ATOM 1007 C CA . GLU A 1 134 ? 17.556 3.860 -5.811 1.00 95.56 134 GLU A CA 1
ATOM 1008 C C . GLU A 1 134 ? 16.318 4.760 -5.864 1.00 95.56 134 GLU A C 1
ATOM 1010 O O . GLU A 1 134 ? 16.440 5.955 -6.140 1.00 95.56 134 GLU A O 1
ATOM 1015 N N . HIS A 1 135 ? 15.137 4.209 -5.572 1.00 95.81 135 HIS A N 1
ATOM 1016 C CA . HIS A 1 135 ? 13.864 4.902 -5.726 1.00 95.81 135 HIS A CA 1
ATOM 1017 C C . HIS A 1 135 ? 13.046 4.860 -4.436 1.00 95.81 135 HIS A C 1
ATOM 1019 O O . HIS A 1 135 ? 12.422 3.851 -4.086 1.00 95.81 135 HIS A O 1
ATOM 1025 N N . GLU A 1 136 ? 13.008 5.999 -3.751 1.00 95.00 136 GLU A N 1
ATOM 1026 C CA . GLU A 1 136 ? 12.114 6.226 -2.621 1.00 95.00 136 GLU A CA 1
ATOM 1027 C C . GLU A 1 136 ? 10.707 6.593 -3.111 1.00 95.00 136 GLU A C 1
ATOM 1029 O O . GLU A 1 136 ? 10.546 7.369 -4.054 1.00 95.00 136 GLU A O 1
ATOM 1034 N N . MET A 1 137 ? 9.682 6.033 -2.465 1.00 97.50 137 MET A N 1
ATOM 1035 C CA . MET A 1 137 ? 8.298 6.405 -2.749 1.00 97.50 137 MET A CA 1
ATOM 1036 C C . MET A 1 137 ? 7.978 7.783 -2.172 1.00 97.50 137 MET A C 1
ATOM 1038 O O . MET A 1 137 ? 8.362 8.116 -1.051 1.00 97.50 137 MET A O 1
ATOM 1042 N N . LEU A 1 138 ? 7.194 8.549 -2.916 1.00 97.56 138 LEU A N 1
ATOM 1043 C C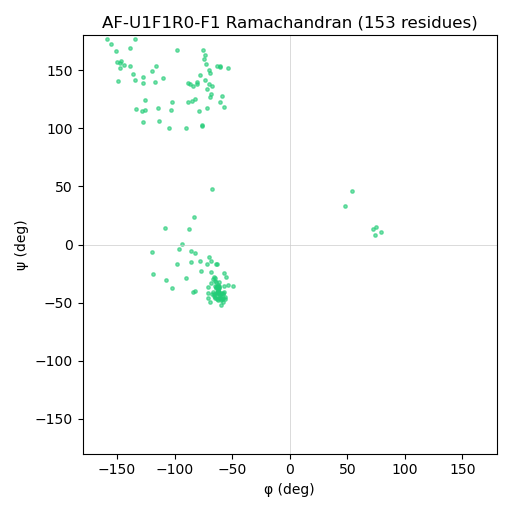A . LEU A 1 138 ? 6.681 9.844 -2.507 1.00 97.56 138 LEU A CA 1
ATOM 1044 C C . LEU A 1 138 ? 5.464 9.664 -1.605 1.00 97.56 138 LEU A C 1
ATOM 1046 O O . LEU A 1 138 ? 4.622 8.803 -1.854 1.00 97.56 138 LEU A O 1
ATOM 1050 N N . TRP A 1 139 ? 5.379 10.484 -0.560 1.00 97.94 139 TRP A N 1
ATOM 1051 C CA . TRP A 1 139 ? 4.204 10.578 0.300 1.00 97.94 139 TRP A CA 1
ATOM 1052 C C . TRP A 1 139 ? 3.227 11.613 -0.249 1.00 97.94 139 TRP A C 1
ATOM 1054 O O . TRP A 1 139 ? 3.639 12.709 -0.633 1.00 97.94 139 TRP A O 1
ATOM 1064 N N . HIS A 1 140 ? 1.943 11.281 -0.200 1.00 98.44 140 HIS A N 1
ATOM 1065 C CA . HIS A 1 140 ? 0.847 12.137 -0.627 1.00 98.44 140 HIS A CA 1
ATOM 1066 C C . HIS A 1 140 ? -0.276 12.133 0.406 1.00 98.44 140 HIS A C 1
ATOM 1068 O O . HIS A 1 140 ? -0.627 11.088 0.968 1.00 98.44 140 HIS A O 1
ATOM 1074 N N . ASP A 1 141 ? -0.891 13.293 0.615 1.00 98.25 141 ASP A N 1
ATOM 1075 C CA . ASP A 1 141 ? -2.112 13.384 1.411 1.00 98.25 141 ASP A CA 1
ATOM 1076 C C . ASP A 1 141 ? -3.286 12.731 0.658 1.00 98.25 141 ASP A C 1
ATOM 1078 O O . ASP A 1 141 ? -3.346 12.732 -0.574 1.00 98.25 141 ASP A O 1
ATOM 1082 N N . ILE A 1 142 ? -4.269 12.182 1.379 1.00 97.69 142 ILE A N 1
ATOM 1083 C CA . ILE A 1 142 ? -5.436 11.548 0.743 1.00 97.69 142 ILE A CA 1
ATOM 1084 C C . ILE A 1 142 ? -6.298 12.516 -0.083 1.00 97.69 142 ILE A C 1
ATOM 1086 O O . ILE A 1 142 ? -7.113 12.081 -0.895 1.00 97.69 142 ILE A O 1
ATOM 1090 N N . THR A 1 143 ? -6.145 13.825 0.119 1.00 96.88 143 THR A N 1
ATOM 1091 C CA . THR A 1 143 ? -6.816 14.856 -0.683 1.00 96.88 143 THR A CA 1
ATOM 1092 C C . THR A 1 143 ? -6.173 15.087 -2.052 1.00 96.88 143 THR A C 1
ATOM 1094 O O . THR A 1 143 ? -6.803 15.712 -2.910 1.00 96.88 143 THR A O 1
ATOM 1097 N N . GLU A 1 144 ? -4.959 14.581 -2.279 1.00 97.94 144 GLU A N 1
ATOM 1098 C CA . GLU A 1 144 ? -4.303 14.597 -3.586 1.00 97.94 144 GLU A CA 1
ATOM 1099 C C . GLU A 1 144 ? -4.908 13.557 -4.540 1.00 97.94 144 GLU A C 1
ATOM 1101 O O . GLU A 1 144 ? -5.572 12.596 -4.142 1.00 97.94 144 GLU A O 1
ATOM 1106 N N . GLU A 1 145 ? -4.698 13.758 -5.841 1.00 96.62 145 GLU A N 1
ATOM 1107 C CA . GLU A 1 145 ? -5.241 12.863 -6.856 1.00 96.62 145 GLU A CA 1
ATOM 1108 C C . GLU A 1 145 ? -4.505 11.516 -6.866 1.00 96.62 145 GLU A C 1
ATOM 1110 O O . GLU A 1 145 ? -3.322 11.438 -7.187 1.00 96.62 145 GLU A O 1
ATOM 1115 N N . LEU A 1 146 ? -5.241 10.439 -6.574 1.00 97.88 146 LEU A N 1
ATOM 1116 C CA . LEU A 1 146 ? -4.757 9.071 -6.758 1.00 97.88 146 LEU A CA 1
ATOM 1117 C C . LEU A 1 146 ? -4.415 8.793 -8.232 1.00 97.88 146 LEU A C 1
ATOM 1119 O O . LEU A 1 146 ? -5.072 9.337 -9.123 1.00 97.88 146 LEU A O 1
ATOM 1123 N N . PRO A 1 147 ? -3.504 7.851 -8.525 1.00 96.56 147 PRO A N 1
ATOM 1124 C CA . PRO A 1 147 ? -3.187 7.475 -9.899 1.00 96.56 147 PRO A CA 1
ATOM 1125 C C . PRO A 1 147 ? -4.422 7.086 -10.735 1.00 96.56 147 PRO A C 1
ATOM 1127 O O . PRO A 1 147 ? -5.445 6.623 -10.213 1.00 96.56 147 PRO A O 1
ATOM 1130 N N . ASP A 1 148 ? -4.344 7.294 -12.050 1.00 95.81 148 ASP A N 1
ATOM 1131 C CA . ASP A 1 148 ? -5.414 6.931 -12.986 1.00 95.81 148 ASP A CA 1
ATOM 1132 C C . ASP A 1 148 ? -5.518 5.391 -13.101 1.00 95.81 148 ASP A C 1
ATOM 1134 O O . ASP A 1 148 ? -4.513 4.742 -13.404 1.00 95.81 148 ASP A O 1
ATOM 1138 N N . PRO A 1 149 ? -6.702 4.775 -12.900 1.00 95.62 149 PRO A N 1
ATOM 1139 C CA . PRO A 1 149 ? -6.911 3.328 -13.033 1.00 95.62 149 PRO A CA 1
ATOM 1140 C C . PRO A 1 149 ? -6.500 2.741 -14.382 1.00 95.62 149 PRO A C 1
ATOM 1142 O O . PRO A 1 149 ? -6.139 1.574 -14.462 1.00 95.62 149 PRO A O 1
ATOM 1145 N N . THR A 1 150 ? -6.547 3.533 -15.453 1.00 95.44 150 THR A N 1
ATOM 1146 C CA . THR A 1 150 ? -6.147 3.096 -16.799 1.00 95.44 150 THR A CA 1
ATOM 1147 C C . THR A 1 150 ? -4.639 2.877 -16.928 1.00 95.44 150 THR A C 1
ATOM 1149 O O . THR A 1 150 ? -4.191 2.304 -17.919 1.00 95.44 150 THR A O 1
ATOM 1152 N N . THR A 1 151 ? -3.864 3.303 -15.924 1.00 94.44 151 THR A N 1
ATOM 1153 C CA . THR A 1 151 ? -2.415 3.087 -15.831 1.00 94.44 151 THR A CA 1
ATOM 1154 C C . THR A 1 151 ? -2.039 1.842 -15.034 1.00 94.44 151 THR A C 1
ATOM 1156 O O . THR A 1 151 ? -0.850 1.579 -14.883 1.00 94.44 151 THR A O 1
ATOM 1159 N N . ASP A 1 152 ? -3.006 1.080 -14.509 1.00 94.75 152 ASP A N 1
ATOM 1160 C CA . ASP A 1 152 ? -2.689 -0.143 -13.773 1.00 94.75 152 ASP A CA 1
ATOM 1161 C C . ASP A 1 152 ? -1.949 -1.145 -14.674 1.00 94.75 152 ASP A C 1
ATOM 1163 O O . ASP A 1 152 ? -2.482 -1.529 -15.719 1.00 94.75 152 ASP A O 1
ATOM 1167 N N . PRO A 1 153 ? -0.729 -1.579 -14.291 1.00 93.62 153 PRO A N 1
ATOM 1168 C CA . PRO A 1 153 ? 0.061 -2.484 -15.122 1.00 93.62 153 PRO A CA 1
ATOM 1169 C C . PRO A 1 153 ? -0.628 -3.827 -15.335 1.00 93.62 153 PRO A C 1
ATOM 1171 O O . PRO A 1 153 ? -0.608 -4.373 -16.440 1.00 93.62 153 PRO A O 1
ATOM 1174 N N . TRP A 1 154 ? -1.249 -4.353 -14.277 1.00 91.44 154 TRP A N 1
ATOM 1175 C CA . TRP A 1 154 ? -1.944 -5.631 -14.296 1.00 91.44 154 TRP A CA 1
ATOM 1176 C C . TRP A 1 154 ? -3.378 -5.452 -13.793 1.00 91.44 154 TRP A C 1
ATOM 1178 O O . TRP A 1 154 ? -3.609 -4.958 -12.689 1.00 91.44 154 TRP A O 1
ATOM 1188 N N . SER A 1 155 ? -4.327 -5.866 -14.630 1.00 66.38 155 SER A N 1
ATOM 1189 C CA . SER A 1 155 ? -5.773 -5.853 -14.387 1.00 66.38 155 SER A CA 1
ATOM 1190 C C . SER A 1 155 ? -6.310 -7.250 -14.114 1.00 66.38 155 SER A C 1
ATOM 1192 O O . SER A 1 155 ? -5.957 -8.143 -14.923 1.00 66.38 155 SER A O 1
#

Organism: NCBI:txid1160719

Nearest PDB structures (foldseek):
  4wvm-assembly1_B  TM=1.980E-01  e=4.303E+00  Synanceia horrida
  5zh2-assembly1_A  TM=1.620E-01  e=5.468E+00  Plasmodium falciparum NF54

InterPro domains:
  IPR054206 Protein of unknown function DUF6912 [PF21853] (2-144)

Secondary structure (DSSP, 8-state):
-EEE--HHHHHHHTTS-EEEEEEE---HHHHHHHT--S-HHHHHHHHHHHHHHHHHHHHSS-EEEEE---GGGEE--TTGGGTEEEEEEE-GGGEEEEEE-S-SHHHHHHHHHTTT--HHHHHT-HHHHHHHHH-PPEEEETTSPPPPGGG-S--

Foldseek 3Di:
DKFQDFLVGVVCLLVDKDFFGKAADQDPLLCVVVVDPPPRVVSRVQRLLLSQLVNLQEFVFRKIWDFDDDPVQWDDDPCVNSRITTGRIRHSVRTWKMWGFPDSVLRNVLSVVNHNHDSVVSVPDPSSVVSVVPTDIDIGTPPDDGDDNVPGPHD

pLDDT: mean 94.85, std 5.97, range [66.06, 98.81]

Radius of gyration: 14.47 Å; Cα contacts (8 Å, |Δi|>4): 296; chains: 1; bounding box: 35×31×36 Å

Solvent-accessible surface area (backbone atoms only — not comparable to full-atom values): 8154 Å² total; per-residue (Å²): 73,21,30,43,32,41,36,54,52,48,57,48,37,63,73,33,75,38,62,68,40,62,31,17,34,81,38,73,56,26,50,70,69,66,72,62,90,77,52,61,68,61,45,48,49,48,20,44,50,49,21,26,48,45,9,18,18,72,24,40,37,45,27,28,37,31,33,68,75,67,74,88,36,58,43,83,40,94,46,37,67,68,11,27,29,22,25,57,56,45,53,32,88,31,49,58,28,36,34,27,57,94,55,66,77,82,38,45,68,38,16,66,75,22,58,76,46,55,6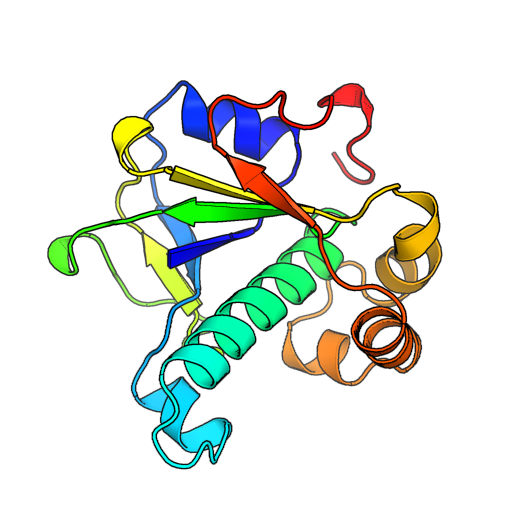0,73,60,33,63,70,33,68,54,41,46,49,40,65,73,76,51,77,62,46,81,42,57,57,89,52,86,73,66,61,48,90,69,44,74,54,131

Sequence (155 aa):
MFVPASAAGARAMVQHVSEQVQAFTVTDELRAILDVDGDEEQTERAAMIIASVQGLARYGRRLVLVAHVPPSVMGDNEEHANGGVTLTQLDPKQITAWFSDETLDVTAEAAEAVRGMIIDDAWNDVLVQSLLVEHEMLWHDITEELPDPTTDPWS

Mean predicted aligned error: 3.03 Å